Protein AF-A0A0K2TW95-F1 (afdb_monomer_lite)

Structure (mmCIF, N/CA/C/O backbone):
data_AF-A0A0K2TW95-F1
#
_entry.id   AF-A0A0K2TW95-F1
#
loop_
_atom_site.group_PDB
_atom_site.id
_atom_site.type_symbol
_atom_site.label_atom_id
_atom_site.label_alt_id
_atom_site.label_comp_id
_atom_site.label_asym_id
_atom_site.label_entity_id
_atom_site.label_seq_id
_atom_site.pdbx_PDB_ins_code
_atom_site.Cartn_x
_atom_site.Cartn_y
_atom_site.Cartn_z
_atom_site.occupancy
_atom_site.B_iso_or_equiv
_atom_site.auth_seq_id
_atom_site.auth_comp_id
_atom_site.auth_asym_id
_atom_site.auth_atom_id
_atom_site.pdbx_PDB_model_num
ATOM 1 N N . LYS A 1 1 ? 26.729 -11.679 -10.752 1.00 46.09 1 LYS A N 1
ATOM 2 C CA . LYS A 1 1 ? 26.236 -10.403 -11.345 1.00 46.09 1 LYS A CA 1
ATOM 3 C C . LYS A 1 1 ? 24.857 -10.138 -10.761 1.00 46.09 1 LYS A C 1
ATOM 5 O O . LYS A 1 1 ? 23.993 -10.982 -10.942 1.00 46.09 1 LYS A O 1
ATOM 10 N N . SER A 1 2 ? 24.672 -9.077 -9.972 1.00 49.25 2 SER A N 1
ATOM 11 C CA . SER A 1 2 ? 23.463 -8.966 -9.152 1.00 49.25 2 SER A CA 1
ATOM 12 C C . SER A 1 2 ? 22.225 -8.682 -10.017 1.00 49.25 2 SER A C 1
ATOM 14 O O . SER A 1 2 ? 22.132 -7.672 -10.712 1.00 49.25 2 SER A O 1
ATOM 16 N N . LEU A 1 3 ? 21.251 -9.588 -9.948 1.00 56.81 3 LEU A N 1
ATOM 17 C CA . LEU A 1 3 ? 19.883 -9.384 -10.436 1.00 56.81 3 LEU A CA 1
ATOM 18 C C . LEU A 1 3 ? 19.122 -8.343 -9.587 1.00 56.81 3 LEU A C 1
ATOM 20 O O . LEU A 1 3 ? 17.954 -8.064 -9.824 1.00 56.81 3 LEU A O 1
ATOM 24 N N . THR A 1 4 ? 19.788 -7.755 -8.587 1.00 54.09 4 THR A N 1
ATOM 25 C CA . THR A 1 4 ? 19.198 -6.909 -7.544 1.00 54.09 4 THR A CA 1
ATOM 26 C C . THR A 1 4 ? 19.153 -5.422 -7.897 1.00 54.09 4 THR A C 1
ATOM 28 O O . THR A 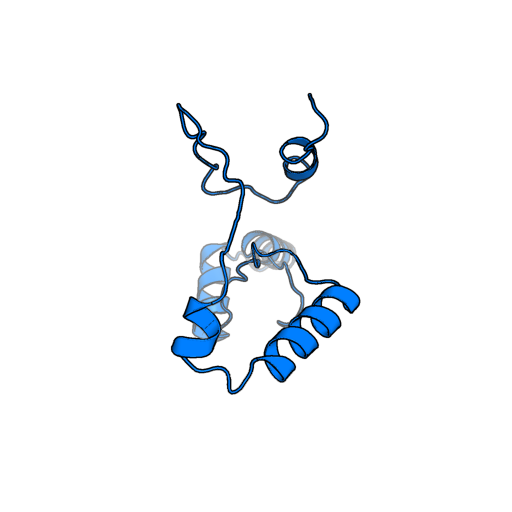1 4 ? 18.547 -4.637 -7.164 1.00 54.09 4 THR A O 1
ATOM 31 N N . LYS A 1 5 ? 19.752 -4.994 -9.020 1.00 65.38 5 LYS A N 1
ATOM 32 C CA . LYS A 1 5 ? 19.669 -3.590 -9.446 1.00 65.38 5 LYS A CA 1
ATOM 33 C C . LYS A 1 5 ? 18.252 -3.290 -9.944 1.00 65.38 5 LYS A C 1
ATOM 35 O O . LYS A 1 5 ? 17.844 -3.740 -11.011 1.00 65.38 5 LYS A O 1
ATOM 40 N N . LYS A 1 6 ? 17.498 -2.502 -9.174 1.00 63.78 6 LYS A N 1
ATOM 41 C CA . LYS A 1 6 ? 16.153 -2.036 -9.550 1.00 63.78 6 LYS A CA 1
ATOM 42 C C . LYS A 1 6 ? 16.201 -1.211 -10.849 1.00 63.78 6 LYS A C 1
ATOM 44 O O . LYS A 1 6 ? 17.211 -0.574 -11.152 1.00 63.78 6 LYS A O 1
ATOM 49 N N . ARG A 1 7 ? 15.082 -1.189 -11.589 1.00 67.12 7 ARG A N 1
ATOM 50 C CA . ARG A 1 7 ? 14.877 -0.400 -12.830 1.00 67.12 7 ARG A CA 1
ATOM 51 C C . ARG A 1 7 ? 15.766 -0.822 -14.015 1.00 67.12 7 ARG A C 1
ATOM 53 O O . ARG A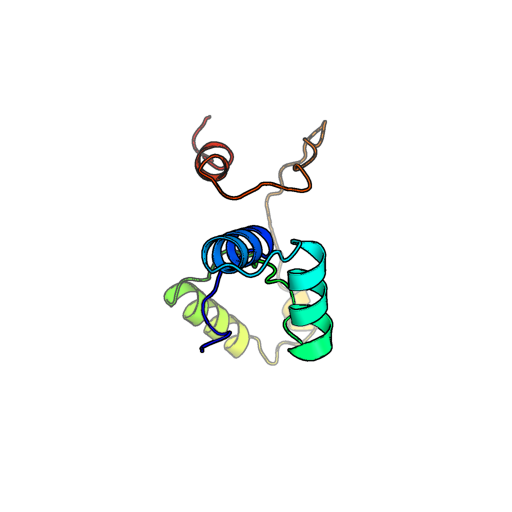 1 7 ? 16.133 0.006 -14.847 1.00 67.12 7 ARG A O 1
ATOM 60 N N . GLN A 1 8 ? 16.121 -2.105 -14.109 1.00 77.56 8 GLN A N 1
ATOM 61 C CA . GLN A 1 8 ? 16.728 -2.663 -15.322 1.00 77.56 8 GLN A CA 1
ATOM 62 C C . GLN A 1 8 ? 15.625 -3.054 -16.307 1.00 77.56 8 GLN A C 1
ATOM 64 O O . GLN A 1 8 ? 14.868 -3.990 -16.067 1.00 77.56 8 GLN A O 1
ATOM 69 N N . PHE A 1 9 ? 15.517 -2.313 -17.407 1.00 83.81 9 PHE A N 1
ATOM 70 C CA . PHE A 1 9 ? 14.544 -2.604 -18.454 1.00 83.81 9 PHE A CA 1
ATOM 71 C C . PHE A 1 9 ? 15.106 -3.620 -19.450 1.00 83.81 9 PHE A C 1
ATOM 73 O O . PHE A 1 9 ? 16.285 -3.563 -19.800 1.00 83.81 9 PHE A O 1
ATOM 80 N N . THR A 1 10 ? 14.246 -4.506 -19.955 1.00 88.88 10 THR A N 1
ATOM 81 C CA . THR A 1 10 ? 14.609 -5.556 -20.924 1.00 88.88 10 THR A CA 1
ATOM 82 C C . THR A 1 10 ? 15.282 -4.993 -22.173 1.00 88.88 10 THR A C 1
ATOM 84 O O . THR A 1 10 ? 16.248 -5.569 -22.658 1.00 88.88 10 THR A O 1
ATOM 87 N N . TRP A 1 11 ? 14.842 -3.824 -22.647 1.00 87.88 11 TRP A N 1
ATOM 88 C CA . TRP A 1 11 ? 15.445 -3.154 -23.800 1.00 87.88 11 TRP A CA 1
ATOM 89 C C . TRP A 1 11 ? 16.853 -2.610 -23.505 1.00 87.88 11 TRP A C 1
ATOM 91 O O . TRP A 1 11 ? 17.744 -2.764 -24.333 1.00 87.88 11 TRP A O 1
ATOM 101 N N . LYS A 1 12 ? 17.093 -2.050 -22.307 1.00 89.94 12 LYS A N 1
ATOM 102 C CA . LYS A 1 12 ? 18.433 -1.588 -21.892 1.00 89.94 12 LYS A CA 1
ATOM 103 C C . LYS A 1 12 ? 19.405 -2.757 -21.764 1.00 89.94 12 LYS A C 1
ATOM 105 O O . LYS A 1 12 ? 20.572 -2.640 -22.123 1.00 89.94 12 LYS A O 1
ATOM 110 N N . LEU A 1 13 ? 18.920 -3.882 -21.241 1.00 89.62 13 LEU A N 1
ATOM 111 C CA . LEU A 1 13 ? 19.703 -5.108 -21.128 1.00 89.62 13 LEU A CA 1
ATOM 112 C C . LEU A 1 13 ? 20.033 -5.692 -22.504 1.00 89.62 13 LEU A C 1
ATOM 114 O O . LEU A 1 13 ? 21.186 -6.045 -22.725 1.00 89.62 13 LEU A O 1
ATOM 118 N N . ALA A 1 14 ? 19.066 -5.726 -23.426 1.00 92.12 14 ALA A N 1
ATOM 119 C CA . ALA A 1 14 ? 19.299 -6.147 -24.805 1.00 92.12 14 ALA A CA 1
ATOM 120 C C . ALA A 1 14 ? 20.358 -5.266 -25.481 1.00 92.12 14 ALA A C 1
ATOM 122 O O . ALA A 1 14 ? 21.376 -5.786 -25.919 1.00 92.12 14 ALA A O 1
ATOM 123 N N . ALA A 1 15 ? 20.210 -3.936 -25.433 1.00 91.50 15 ALA A N 1
ATOM 124 C CA . ALA A 1 15 ? 21.187 -3.002 -26.000 1.00 91.50 15 ALA A CA 1
ATOM 125 C C . ALA A 1 15 ? 22.609 -3.214 -25.445 1.00 91.50 15 ALA A C 1
ATOM 127 O O . ALA A 1 15 ? 23.579 -3.214 -26.197 1.00 91.50 15 ALA A O 1
ATOM 128 N N . LYS A 1 16 ? 22.738 -3.460 -24.133 1.00 91.44 16 LYS A N 1
ATOM 129 C CA . LYS A 1 16 ? 24.027 -3.726 -23.474 1.00 91.44 16 LYS A CA 1
ATOM 130 C C . LYS A 1 16 ? 24.647 -5.076 -23.853 1.00 91.44 16 LYS A C 1
ATOM 132 O O . LYS A 1 16 ? 25.861 -5.238 -23.754 1.00 91.44 16 LYS A O 1
ATOM 137 N N . LEU A 1 17 ? 23.833 -6.073 -24.187 1.00 91.81 17 LEU A N 1
ATOM 138 C CA . LEU A 1 17 ? 24.315 -7.375 -24.650 1.00 91.81 17 LEU A CA 1
ATOM 139 C C . LEU A 1 17 ? 24.738 -7.289 -26.117 1.00 91.81 17 LEU A C 1
ATOM 141 O O . LEU A 1 17 ? 25.835 -7.734 -26.449 1.00 91.81 17 LEU A O 1
ATOM 145 N N . THR A 1 18 ? 23.950 -6.596 -26.940 1.00 94.06 18 THR A N 1
ATOM 146 C CA . THR A 1 18 ? 24.288 -6.298 -28.335 1.00 94.06 18 THR A CA 1
ATOM 147 C C . THR A 1 18 ? 25.588 -5.509 -28.440 1.00 94.06 18 THR A C 1
ATOM 149 O O . THR A 1 18 ? 26.468 -5.896 -29.200 1.00 94.06 18 THR A O 1
ATOM 152 N N . SER A 1 19 ? 25.791 -4.483 -27.604 1.00 92.06 19 SER A N 1
ATOM 153 C CA . SER A 1 19 ? 27.044 -3.709 -27.583 1.00 92.06 19 SER A CA 1
ATOM 154 C C . SER A 1 19 ? 28.273 -4.530 -27.171 1.00 92.06 19 SER A C 1
ATOM 156 O O . SER A 1 19 ? 29.399 -4.079 -27.338 1.00 92.06 19 SER A O 1
ATOM 158 N N . LYS A 1 20 ? 28.076 -5.711 -26.576 1.00 93.88 20 LYS A N 1
ATOM 159 C CA . LYS A 1 20 ? 29.140 -6.648 -26.192 1.00 93.88 20 LYS A CA 1
ATOM 160 C C . LYS A 1 20 ? 29.356 -7.760 -27.221 1.00 93.88 20 LYS A C 1
ATOM 162 O O . LYS A 1 20 ? 30.096 -8.692 -26.927 1.00 93.88 20 LYS A O 1
ATOM 167 N N . GLY A 1 21 ? 28.697 -7.680 -28.377 1.00 93.62 21 GLY A N 1
ATOM 168 C CA . GLY A 1 21 ? 28.804 -8.664 -29.454 1.00 93.62 21 GLY A CA 1
ATOM 169 C C . GLY A 1 21 ? 27.797 -9.813 -29.378 1.00 93.62 21 GLY A C 1
ATOM 170 O O . GLY A 1 21 ? 27.908 -10.749 -30.159 1.00 93.62 21 GLY A O 1
ATOM 171 N N . TYR A 1 22 ? 26.808 -9.763 -28.477 1.00 92.56 22 TYR A N 1
ATOM 172 C CA . TYR A 1 22 ? 25.742 -10.769 -28.410 1.00 92.56 22 TYR A CA 1
ATOM 173 C C . TYR A 1 22 ? 24.468 -10.225 -29.069 1.00 92.56 22 TYR A C 1
ATOM 175 O O . TYR A 1 22 ? 23.754 -9.451 -28.424 1.00 92.56 22 TYR A O 1
ATOM 183 N N . PRO A 1 23 ? 24.139 -10.607 -30.318 1.00 89.81 23 PRO A N 1
ATOM 184 C CA . PRO A 1 23 ? 22.938 -10.127 -30.998 1.00 89.81 23 PRO A CA 1
ATOM 185 C C . PRO A 1 23 ? 21.685 -10.758 -30.369 1.00 89.81 23 PRO A C 1
ATOM 187 O O . PRO A 1 23 ? 21.217 -11.813 -30.786 1.00 89.81 23 PRO A O 1
ATOM 190 N N . ILE A 1 24 ? 21.153 -10.129 -29.319 1.00 92.75 24 ILE A N 1
ATOM 191 C CA . ILE A 1 24 ? 20.029 -10.656 -28.536 1.00 92.75 24 ILE A CA 1
ATOM 192 C C . ILE A 1 24 ? 18.850 -9.686 -28.604 1.00 92.75 24 ILE A C 1
ATOM 194 O O . ILE A 1 24 ? 18.971 -8.493 -28.321 1.00 92.75 24 ILE A O 1
ATOM 198 N N . SER A 1 25 ? 17.672 -10.219 -28.929 1.00 92.62 25 SER A N 1
ATOM 199 C CA . SER A 1 25 ? 16.431 -9.445 -28.946 1.00 92.62 25 SER A CA 1
ATOM 200 C C . SER A 1 25 ? 15.935 -9.114 -27.530 1.00 92.62 25 SER A C 1
ATOM 202 O O . SER A 1 25 ? 16.166 -9.849 -26.565 1.00 92.62 25 SER A O 1
ATOM 204 N N . LYS A 1 26 ? 15.153 -8.035 -27.398 1.00 92.50 26 LYS A N 1
ATOM 205 C CA . LYS A 1 26 ? 14.439 -7.698 -26.151 1.00 92.50 26 LYS A CA 1
ATOM 206 C C . LYS A 1 26 ? 13.581 -8.867 -25.645 1.00 92.50 26 LYS A C 1
ATOM 208 O O . LYS A 1 26 ? 13.523 -9.092 -24.436 1.00 92.50 26 LYS A O 1
ATOM 213 N N . SER A 1 27 ? 12.934 -9.600 -26.553 1.00 93.69 27 SER A N 1
ATOM 214 C CA . SER A 1 27 ? 12.085 -10.754 -26.234 1.00 93.69 27 SER A CA 1
ATOM 215 C C . SER A 1 27 ? 12.900 -11.917 -25.676 1.00 93.69 27 SER A C 1
ATOM 217 O O . SER A 1 27 ? 12.516 -12.487 -24.660 1.00 93.69 27 SER A O 1
ATOM 219 N N . SER A 1 28 ? 14.070 -12.207 -26.253 1.00 94.00 28 SER A N 1
ATOM 220 C CA . SER A 1 28 ? 14.988 -13.223 -25.722 1.00 94.00 28 SER A CA 1
ATOM 221 C C . SER A 1 28 ? 15.473 -12.863 -24.319 1.00 94.00 28 SER A C 1
ATOM 223 O O . SER A 1 28 ? 15.464 -13.714 -23.433 1.00 94.00 28 SER A O 1
ATOM 225 N N . VAL A 1 29 ? 15.813 -11.590 -24.073 1.00 92.44 29 VAL A N 1
ATOM 226 C CA . VAL A 1 29 ? 16.160 -11.120 -22.721 1.00 92.44 29 VAL A CA 1
ATOM 227 C C . VAL A 1 29 ? 14.986 -11.285 -21.755 1.00 92.44 29 VAL A C 1
ATOM 229 O O . VAL A 1 29 ? 15.178 -11.768 -20.643 1.00 92.44 29 VAL A O 1
ATOM 232 N N . HIS A 1 30 ? 13.771 -10.906 -22.157 1.00 91.38 30 HIS A N 1
ATOM 233 C CA . HIS A 1 30 ? 12.573 -11.074 -21.331 1.00 91.38 30 HIS A CA 1
ATOM 234 C C . HIS A 1 30 ? 12.313 -12.546 -20.986 1.00 91.38 30 HIS A C 1
ATOM 236 O O . HIS A 1 30 ? 12.102 -12.867 -19.819 1.00 91.38 30 HIS A O 1
ATOM 242 N N . ASN A 1 31 ? 12.363 -13.433 -21.979 1.00 93.31 31 ASN A N 1
ATOM 243 C CA . ASN A 1 31 ? 12.087 -14.854 -21.797 1.00 93.31 31 ASN A CA 1
ATOM 244 C C . ASN A 1 31 ? 13.137 -15.505 -20.898 1.00 93.31 31 ASN A C 1
ATOM 246 O O . ASN A 1 31 ? 12.780 -16.230 -19.976 1.00 93.31 31 ASN A O 1
ATOM 250 N N . TYR A 1 32 ? 14.415 -15.175 -21.090 1.00 92.38 32 TYR A N 1
ATOM 251 C CA . TYR A 1 32 ? 15.485 -15.645 -20.215 1.00 92.38 32 TYR A CA 1
ATOM 252 C C . TYR A 1 32 ? 15.305 -15.154 -18.771 1.00 92.38 32 TYR A C 1
ATOM 254 O O . TYR A 1 32 ? 15.395 -15.937 -17.826 1.00 92.38 32 TYR A O 1
ATOM 262 N N . LEU A 1 33 ? 14.981 -13.869 -18.579 1.00 90.12 33 LEU A N 1
ATOM 263 C CA . LEU A 1 33 ? 14.702 -13.322 -17.249 1.00 90.12 33 LEU A CA 1
ATOM 264 C C . LEU A 1 33 ? 13.510 -14.020 -16.587 1.00 90.12 33 LEU A C 1
ATOM 266 O O . LEU A 1 33 ? 13.598 -14.376 -15.417 1.00 90.12 33 LEU A O 1
ATOM 270 N N . ARG A 1 34 ? 12.419 -14.240 -17.326 1.00 90.56 34 ARG A N 1
ATOM 271 C CA . ARG A 1 34 ? 11.186 -14.829 -16.797 1.00 90.56 34 ARG A CA 1
ATOM 272 C C . ARG A 1 34 ? 11.316 -16.323 -16.513 1.00 90.56 34 ARG A C 1
ATOM 274 O O . ARG A 1 34 ? 10.846 -16.764 -15.475 1.00 90.56 34 ARG A O 1
ATOM 281 N N . HIS A 1 35 ? 11.917 -17.085 -17.423 1.00 92.94 35 HIS A N 1
ATOM 282 C CA . HIS A 1 35 ? 11.892 -18.549 -17.383 1.00 92.94 35 HIS A CA 1
ATOM 283 C C . HIS A 1 35 ? 13.169 -19.159 -16.807 1.00 92.94 35 HIS A C 1
ATOM 285 O O . HIS A 1 35 ? 13.087 -20.127 -16.063 1.00 92.94 35 HIS A O 1
ATOM 291 N N . SER A 1 36 ? 14.343 -18.599 -17.108 1.00 92.25 36 SER A N 1
ATOM 292 C CA . SER A 1 36 ? 15.621 -19.149 -16.630 1.00 92.25 36 SER A CA 1
ATOM 293 C C . SER A 1 36 ? 16.037 -18.564 -15.282 1.00 92.25 36 SER A C 1
ATOM 295 O O . SER A 1 36 ? 16.655 -19.249 -14.476 1.00 92.25 36 SER A O 1
ATOM 297 N N . LEU A 1 37 ? 15.709 -17.292 -15.032 1.00 89.06 37 LEU A N 1
ATOM 298 C CA . LEU A 1 37 ? 16.091 -16.577 -13.807 1.00 89.06 37 LEU A CA 1
ATOM 299 C C . LEU A 1 37 ? 14.919 -16.290 -12.860 1.00 89.06 37 LEU A C 1
ATOM 301 O O . LEU A 1 37 ? 15.133 -15.703 -11.800 1.00 89.06 37 LEU A O 1
ATOM 305 N N . ASN A 1 38 ? 13.695 -16.665 -13.246 1.00 88.56 38 ASN A N 1
ATOM 306 C CA . ASN A 1 38 ? 12.457 -16.444 -12.494 1.00 88.56 38 ASN A CA 1
ATOM 307 C C . ASN A 1 38 ? 12.272 -14.992 -11.990 1.00 88.56 38 ASN A C 1
ATOM 309 O O . ASN A 1 38 ? 11.705 -14.737 -10.927 1.00 88.56 38 ASN A O 1
ATOM 313 N N . ALA A 1 39 ? 12.776 -14.018 -12.752 1.00 87.12 39 ALA A N 1
ATOM 314 C CA . ALA A 1 39 ? 12.727 -12.601 -12.429 1.00 87.12 39 ALA A CA 1
ATOM 315 C C . ALA A 1 39 ? 11.448 -11.968 -12.993 1.00 87.12 39 ALA A C 1
ATOM 317 O O . ALA A 1 39 ? 11.245 -11.889 -14.207 1.00 87.12 39 ALA A O 1
ATOM 318 N N . LEU A 1 40 ? 10.591 -11.477 -12.098 1.00 84.31 40 LEU A N 1
ATOM 319 C CA . LEU A 1 40 ? 9.329 -10.833 -12.456 1.00 84.31 40 LEU A CA 1
ATOM 320 C C . LEU A 1 40 ? 9.494 -9.317 -12.663 1.00 84.31 40 LEU A C 1
ATOM 322 O O . LEU A 1 40 ? 10.339 -8.683 -12.021 1.00 84.31 40 LEU A O 1
ATOM 326 N N . PRO A 1 41 ? 8.678 -8.701 -13.539 1.00 82.12 41 PRO A N 1
ATOM 327 C CA . PRO A 1 41 ? 8.695 -7.257 -13.729 1.00 82.12 41 PRO A CA 1
ATOM 328 C C . PRO A 1 41 ? 8.289 -6.524 -12.443 1.00 82.12 41 PRO A C 1
ATOM 330 O O . PRO A 1 41 ? 7.323 -6.889 -11.773 1.00 82.12 41 PRO A O 1
ATOM 333 N N . TYR A 1 42 ? 9.009 -5.448 -12.122 1.00 82.00 42 TYR A N 1
ATOM 334 C CA . TYR A 1 42 ? 8.695 -4.600 -10.973 1.00 82.00 42 TYR A CA 1
ATOM 335 C C . TYR A 1 42 ? 7.427 -3.777 -11.227 1.00 82.00 42 TYR A C 1
ATOM 337 O O . TYR A 1 42 ? 7.374 -3.007 -12.187 1.00 82.00 42 TYR A O 1
ATOM 345 N N . ARG A 1 43 ? 6.439 -3.886 -10.331 1.00 81.00 43 ARG A N 1
ATOM 346 C CA . ARG A 1 43 ? 5.261 -3.010 -10.295 1.00 81.00 43 ARG A CA 1
ATOM 347 C C . ARG A 1 43 ? 5.453 -1.953 -9.200 1.00 81.00 43 ARG A C 1
ATOM 349 O O . ARG A 1 43 ? 5.639 -2.334 -8.041 1.00 81.00 43 ARG A O 1
ATOM 356 N N . PRO A 1 44 ? 5.469 -0.648 -9.527 1.00 74.44 44 PRO A N 1
ATOM 357 C CA . PRO A 1 44 ? 5.557 0.386 -8.506 1.00 74.44 44 PRO A CA 1
ATOM 358 C C . PRO A 1 44 ? 4.309 0.356 -7.620 1.00 74.44 44 PRO A C 1
ATOM 360 O O . PRO A 1 44 ? 3.206 0.088 -8.088 1.00 74.44 44 PRO A O 1
ATOM 363 N N . ARG A 1 45 ? 4.487 0.645 -6.329 1.00 78.12 45 ARG A N 1
ATOM 364 C CA . ARG A 1 45 ? 3.356 0.906 -5.436 1.00 78.12 45 ARG A CA 1
ATOM 365 C C . ARG A 1 45 ? 2.810 2.296 -5.747 1.00 78.12 45 ARG A C 1
ATOM 367 O O . ARG A 1 45 ? 3.590 3.244 -5.748 1.00 78.12 45 ARG A O 1
ATOM 374 N N . LEU A 1 46 ? 1.504 2.384 -5.986 1.00 80.25 46 LEU A N 1
ATOM 375 C CA . LEU A 1 46 ? 0.798 3.651 -6.208 1.00 80.25 46 LEU A CA 1
ATOM 376 C C . LEU A 1 46 ? 0.451 4.368 -4.898 1.00 80.25 46 LEU A C 1
ATOM 378 O O . LEU A 1 46 ? 0.139 5.550 -4.908 1.00 80.25 46 LEU A O 1
ATOM 382 N N . HIS A 1 47 ? 0.535 3.671 -3.765 1.00 78.12 47 HIS A N 1
ATOM 383 C CA . HIS A 1 47 ? 0.218 4.265 -2.474 1.00 78.12 47 HIS A CA 1
ATOM 384 C C . HIS A 1 47 ? 1.316 5.230 -2.010 1.00 78.12 47 HIS A C 1
ATOM 386 O O . HIS A 1 47 ? 2.508 4.903 -2.137 1.00 78.12 47 HIS A O 1
ATOM 392 N N . PRO A 1 48 ? 0.935 6.376 -1.415 1.00 81.06 48 PRO A N 1
ATOM 393 C CA . PRO A 1 48 ? 1.890 7.281 -0.801 1.00 81.06 48 PRO A CA 1
ATOM 394 C C . PRO A 1 48 ? 2.680 6.546 0.284 1.00 81.06 48 PRO A C 1
ATOM 396 O O . PRO A 1 48 ? 2.172 5.680 1.003 1.00 81.06 48 PRO A O 1
ATOM 399 N N . LYS A 1 49 ? 3.970 6.868 0.392 1.00 84.00 49 LYS A N 1
ATOM 400 C CA . LYS A 1 49 ? 4.794 6.331 1.474 1.00 84.00 49 LYS A CA 1
ATOM 401 C C . LYS A 1 49 ? 4.412 7.058 2.757 1.00 84.00 49 LYS A C 1
ATOM 403 O O . LYS A 1 49 ? 4.612 8.263 2.846 1.00 84.00 49 LYS A O 1
ATOM 408 N N . LEU A 1 50 ? 3.920 6.313 3.741 1.00 87.81 50 LEU A N 1
ATOM 409 C CA . LEU A 1 50 ? 3.676 6.855 5.074 1.00 87.81 50 LEU A CA 1
ATOM 410 C C . LEU A 1 50 ? 4.984 7.362 5.686 1.00 87.81 50 LEU A C 1
ATOM 412 O O . LEU A 1 50 ? 5.990 6.641 5.681 1.00 87.81 50 LEU A O 1
ATOM 416 N N . LEU A 1 51 ? 4.947 8.576 6.232 1.00 90.31 51 LEU A N 1
ATOM 417 C CA . LEU A 1 51 ? 6.029 9.103 7.054 1.00 90.31 51 LEU A CA 1
ATOM 418 C C . LEU A 1 51 ? 6.105 8.326 8.374 1.00 90.31 51 LEU A C 1
ATOM 420 O O . LEU A 1 51 ? 5.127 7.731 8.826 1.00 90.31 51 LEU A O 1
ATOM 424 N N . GLU A 1 52 ? 7.266 8.358 9.023 1.00 93.19 52 GLU A N 1
ATOM 425 C CA . GLU A 1 52 ? 7.476 7.628 10.278 1.00 93.19 52 GLU A CA 1
ATOM 426 C C . GLU A 1 52 ? 6.507 8.082 11.382 1.00 93.19 52 GLU A C 1
ATOM 428 O O . GLU A 1 52 ? 5.934 7.256 12.088 1.00 93.19 52 GLU A O 1
ATOM 433 N N . ASN A 1 53 ? 6.229 9.385 11.463 1.00 93.50 53 ASN A N 1
ATOM 434 C CA . ASN A 1 53 ? 5.257 9.924 12.415 1.00 93.50 53 ASN A CA 1
ATOM 435 C C . ASN A 1 53 ? 3.840 9.411 12.129 1.00 93.50 53 ASN A C 1
ATOM 437 O O . ASN A 1 53 ? 3.166 8.945 13.041 1.00 93.50 53 ASN A O 1
ATOM 441 N N . GLN A 1 54 ? 3.419 9.402 10.858 1.00 93.75 54 GLN A N 1
ATOM 442 C CA . GLN A 1 54 ? 2.110 8.871 10.460 1.00 93.75 54 GLN A CA 1
ATOM 443 C C . GLN A 1 54 ? 1.977 7.391 10.825 1.00 93.75 54 GLN A C 1
ATOM 445 O O . GLN A 1 54 ? 0.942 6.970 11.329 1.00 93.75 54 GLN A O 1
ATOM 450 N N . ARG A 1 55 ? 3.038 6.599 10.627 1.00 94.56 55 ARG A N 1
ATOM 451 C CA . ARG A 1 55 ? 3.050 5.183 11.017 1.00 94.56 55 ARG A CA 1
ATOM 452 C C . ARG A 1 55 ? 2.855 5.001 12.514 1.00 94.56 55 ARG A C 1
ATOM 454 O O . ARG A 1 55 ? 2.071 4.144 12.903 1.00 94.56 55 ARG A O 1
ATOM 461 N N . LYS A 1 56 ? 3.547 5.791 13.338 1.00 96.38 56 LYS A N 1
ATOM 462 C CA . LYS A 1 56 ? 3.417 5.736 14.799 1.00 96.38 56 LYS A CA 1
ATOM 463 C C . LYS A 1 56 ? 2.005 6.099 15.246 1.00 96.38 56 LYS A C 1
ATOM 465 O O . LYS A 1 56 ? 1.416 5.338 16.007 1.00 96.38 56 LYS A O 1
ATOM 470 N N . THR A 1 57 ? 1.446 7.193 14.728 1.00 96.88 57 THR A N 1
ATOM 471 C CA . THR A 1 57 ? 0.079 7.627 15.049 1.00 96.88 57 THR A CA 1
ATOM 472 C C . THR A 1 57 ? -0.954 6.578 14.643 1.00 96.88 57 THR A C 1
ATOM 474 O O . THR A 1 57 ? -1.782 6.191 15.462 1.00 96.88 57 THR A O 1
ATOM 477 N N . LEU A 1 58 ? -0.872 6.054 13.415 1.00 95.56 58 LEU A N 1
ATOM 478 C CA . LEU A 1 58 ? -1.783 5.009 12.939 1.00 95.56 58 LEU A CA 1
ATOM 479 C C . LEU A 1 58 ? -1.637 3.714 13.748 1.00 95.56 58 LEU A C 1
ATOM 481 O O . LEU A 1 58 ? -2.632 3.094 14.108 1.00 95.56 58 LEU A O 1
ATOM 485 N N . LEU A 1 59 ? -0.407 3.310 14.079 1.00 97.00 59 LEU A N 1
ATOM 486 C CA . LEU A 1 59 ? -0.164 2.121 14.893 1.00 97.00 59 LEU A CA 1
ATOM 487 C C . LEU A 1 59 ? -0.740 2.274 16.303 1.00 97.00 59 LEU A C 1
ATOM 489 O O . LEU A 1 59 ? -1.328 1.328 16.824 1.00 97.00 59 LEU A O 1
ATOM 493 N N . GLN A 1 60 ? -0.574 3.448 16.910 1.00 97.88 60 GLN A N 1
ATOM 494 C CA . GLN A 1 60 ? -1.134 3.757 18.218 1.00 97.88 60 GLN A CA 1
ATOM 495 C C . GLN A 1 60 ? -2.667 3.724 18.178 1.00 97.88 60 GLN A C 1
ATOM 497 O O . GLN A 1 60 ? -3.275 3.006 18.969 1.00 97.88 60 GLN A O 1
ATOM 502 N N . PHE A 1 61 ? -3.277 4.381 17.187 1.00 96.62 61 PHE A N 1
ATOM 503 C CA . PHE A 1 61 ? -4.724 4.365 16.968 1.00 96.62 61 PHE A CA 1
ATOM 504 C C . PHE A 1 61 ? -5.279 2.935 16.854 1.00 96.62 61 PHE A C 1
ATOM 506 O O . PHE A 1 61 ? -6.258 2.593 17.521 1.00 96.62 61 PHE A O 1
ATOM 513 N N . CYS A 1 62 ? -4.621 2.078 16.063 1.00 97.44 62 CYS A N 1
ATOM 514 C CA . CYS A 1 62 ? -5.006 0.674 15.904 1.00 97.44 62 CYS A CA 1
ATOM 515 C C . CYS A 1 62 ? -4.836 -0.139 17.192 1.00 97.44 62 CYS A C 1
ATOM 517 O O . CYS A 1 62 ? -5.627 -1.039 17.454 1.00 97.44 62 CYS A O 1
ATOM 519 N N . ARG A 1 63 ? -3.803 0.140 17.997 1.00 97.94 63 ARG A N 1
ATOM 520 C CA . ARG A 1 63 ? -3.576 -0.557 19.273 1.00 97.94 63 ARG A CA 1
ATOM 521 C C . ARG A 1 63 ? -4.638 -0.210 20.306 1.00 97.94 63 ARG A C 1
ATOM 523 O O . ARG A 1 63 ? -5.159 -1.120 20.941 1.00 97.94 63 ARG A O 1
ATOM 530 N N . GLU A 1 64 ? -4.981 1.069 20.431 1.00 97.56 64 GLU A N 1
ATOM 531 C CA . GLU A 1 64 ? -6.037 1.553 21.332 1.00 97.56 64 GLU A CA 1
ATOM 532 C C . GLU A 1 64 ? -7.395 0.923 21.020 1.00 97.56 64 GLU A C 1
ATOM 534 O O . GLU A 1 64 ? -8.174 0.636 21.924 1.00 97.56 64 GLU A O 1
ATOM 539 N N . ARG A 1 65 ? -7.662 0.674 19.734 1.00 96.81 65 ARG A N 1
ATOM 54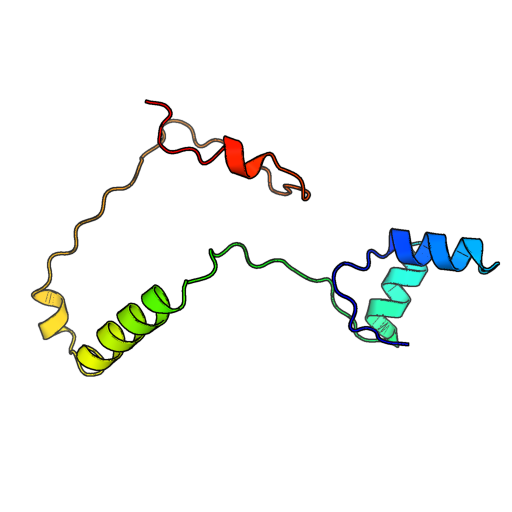0 C CA . ARG A 1 65 ? -8.960 0.194 19.239 1.00 96.81 65 ARG A CA 1
ATOM 541 C C . ARG A 1 65 ? -8.945 -1.277 18.834 1.00 96.81 65 ARG A C 1
ATOM 543 O O . ARG A 1 65 ? -9.881 -1.762 18.209 1.00 96.81 65 ARG A O 1
ATOM 550 N N . LY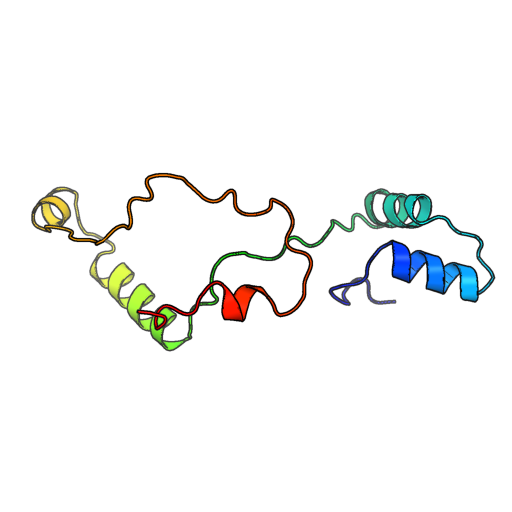S A 1 66 ? -7.891 -2.013 19.205 1.00 97.19 66 LYS A N 1
ATOM 551 C CA . LYS A 1 66 ? -7.680 -3.414 18.804 1.00 97.19 66 LYS A CA 1
ATOM 552 C C . LYS A 1 66 ? -8.819 -4.340 19.242 1.00 97.19 66 LYS A C 1
ATOM 554 O O . LYS A 1 66 ? -9.114 -5.303 18.543 1.00 97.19 66 LYS A O 1
ATOM 559 N N . TYR A 1 67 ? -9.408 -4.068 20.404 1.00 97.69 67 TYR A N 1
ATOM 560 C CA . TYR A 1 67 ? -10.462 -4.889 21.009 1.00 97.69 67 TYR A CA 1
ATOM 561 C C . TYR A 1 67 ? -11.838 -4.225 20.962 1.00 97.69 67 TYR A C 1
ATOM 563 O O . TYR A 1 67 ? -12.746 -4.672 21.653 1.00 97.69 67 TYR A O 1
ATOM 571 N N . TRP A 1 68 ? -11.987 -3.156 20.179 1.00 97.56 68 TRP A N 1
ATOM 572 C CA . TRP A 1 68 ? -13.285 -2.524 20.000 1.00 97.56 68 TRP A CA 1
ATOM 573 C C . TRP A 1 68 ? -14.260 -3.483 19.327 1.00 97.56 68 TRP A C 1
ATOM 575 O O . TRP A 1 68 ? -13.931 -4.156 18.346 1.00 97.56 68 TRP A O 1
ATOM 585 N N . THR A 1 69 ? -15.466 -3.521 19.869 1.00 97.00 69 THR A N 1
ATOM 586 C CA . THR A 1 69 ? -16.586 -4.315 19.381 1.00 97.00 69 THR A CA 1
ATOM 587 C C . THR A 1 69 ? -17.417 -3.517 18.381 1.00 97.00 69 THR A C 1
ATOM 589 O O . THR A 1 69 ? -17.234 -2.312 18.202 1.00 97.00 69 THR A O 1
ATOM 592 N N . ALA A 1 70 ? -18.359 -4.183 17.709 1.00 95.94 70 ALA A N 1
ATOM 593 C CA . ALA A 1 70 ? -19.275 -3.504 16.797 1.00 95.94 70 ALA A CA 1
ATOM 594 C C . ALA A 1 70 ? -20.079 -2.395 17.499 1.00 95.94 70 ALA A C 1
ATOM 596 O O . ALA A 1 70 ? -20.362 -1.378 16.874 1.00 95.94 70 ALA A O 1
ATOM 597 N N . ASP A 1 71 ? -20.420 -2.565 18.779 1.00 96.81 71 ASP A N 1
ATOM 598 C CA . ASP A 1 71 ? -21.174 -1.565 19.540 1.00 96.81 71 ASP A CA 1
ATOM 599 C C . ASP A 1 71 ? -20.341 -0.314 19.843 1.00 96.81 71 ASP A C 1
ATOM 601 O O . ASP A 1 71 ? -20.858 0.795 19.732 1.00 96.81 71 ASP A O 1
ATOM 605 N N . ASP A 1 72 ? -19.036 -0.465 20.084 1.00 96.44 72 ASP A N 1
ATOM 606 C CA . ASP A 1 72 ? -18.119 0.672 20.248 1.00 96.44 72 ASP A CA 1
ATOM 607 C C . ASP A 1 72 ? -18.003 1.496 18.953 1.00 96.44 72 ASP A C 1
ATOM 609 O O . ASP A 1 72 ? -18.000 2.729 18.979 1.00 96.44 72 ASP A O 1
ATOM 613 N N . TRP A 1 73 ? -17.961 0.825 17.795 1.00 96.56 73 TRP A N 1
ATOM 614 C CA . TRP A 1 73 ? -17.903 1.493 16.490 1.00 96.56 73 TRP A CA 1
ATOM 615 C C . TRP A 1 73 ? -19.212 2.188 16.101 1.00 96.56 73 TRP A C 1
ATOM 617 O O . TRP A 1 73 ? -19.160 3.223 15.442 1.00 96.56 73 TRP A O 1
ATOM 627 N N . LYS A 1 74 ? -20.377 1.668 16.518 1.00 96.06 74 LYS A N 1
ATOM 628 C CA . LYS A 1 74 ? -21.693 2.283 16.234 1.00 96.06 74 LYS A CA 1
ATOM 629 C C . LYS A 1 74 ? -21.847 3.671 16.848 1.00 96.06 74 LYS A C 1
ATOM 631 O O . LYS A 1 74 ? -22.613 4.481 16.335 1.00 96.06 74 LYS A O 1
ATOM 636 N N . CYS A 1 75 ? -21.132 3.942 17.934 1.00 95.12 75 CYS A N 1
ATOM 637 C CA . CYS A 1 75 ? -21.158 5.234 18.609 1.00 95.12 75 CYS A CA 1
ATOM 638 C C . CYS A 1 75 ? -20.310 6.302 17.897 1.00 95.12 75 CYS A C 1
ATOM 640 O O . CYS A 1 75 ? -20.344 7.464 18.301 1.00 95.12 75 CYS A O 1
ATOM 642 N N . ILE A 1 76 ? -19.545 5.939 16.858 1.00 95.38 76 ILE A N 1
ATOM 643 C CA . ILE A 1 76 ? -18.752 6.889 16.076 1.00 95.38 76 ILE A CA 1
ATOM 644 C C . ILE A 1 76 ? -19.523 7.319 14.831 1.00 95.38 76 ILE A C 1
ATOM 646 O O . ILE A 1 76 ? -19.879 6.502 13.983 1.00 95.38 76 ILE A O 1
ATOM 650 N N . LEU A 1 77 ? -19.675 8.633 14.671 1.00 96.31 77 LEU A N 1
ATOM 651 C CA . LEU A 1 77 ? -20.066 9.238 13.406 1.00 96.31 77 LEU A CA 1
ATOM 652 C C . LEU A 1 77 ? -18.811 9.577 12.594 1.00 96.31 77 LEU A C 1
ATOM 654 O O . LEU A 1 77 ? -18.021 10.433 12.990 1.00 96.31 77 LEU A O 1
ATOM 658 N N . PHE A 1 78 ? -18.633 8.907 11.459 1.00 95.00 78 PHE A N 1
ATOM 659 C CA . PHE A 1 78 ? -17.579 9.238 10.505 1.00 95.00 78 PHE A CA 1
ATOM 660 C C . PHE A 1 78 ? -18.075 10.303 9.529 1.00 95.00 78 PHE A C 1
ATOM 662 O O . PHE A 1 78 ? -19.165 10.182 8.972 1.00 95.00 78 PHE A O 1
ATOM 669 N N . SER A 1 79 ? -17.251 11.318 9.298 1.00 96.62 79 SER A N 1
ATOM 670 C CA . SER A 1 79 ? -17.462 12.338 8.274 1.00 96.62 79 SER A CA 1
ATOM 671 C C . SER A 1 79 ? -16.242 12.395 7.368 1.00 96.62 79 SER A C 1
ATOM 673 O O . SER A 1 79 ? -15.115 12.396 7.867 1.00 96.62 79 SER A O 1
ATOM 675 N N . ASP A 1 80 ? -16.464 12.475 6.065 1.00 95.38 80 ASP A N 1
ATOM 676 C CA . ASP A 1 80 ? -15.418 12.709 5.077 1.00 95.38 80 ASP A CA 1
ATOM 677 C C . ASP A 1 80 ? -15.991 13.538 3.928 1.00 95.38 80 ASP A C 1
ATOM 679 O O . ASP A 1 80 ? -17.195 13.495 3.659 1.00 95.38 80 ASP A O 1
ATOM 683 N N . GLU A 1 81 ? -15.128 14.290 3.259 1.00 93.88 81 GLU A N 1
ATOM 684 C CA . GLU A 1 81 ? -15.481 15.038 2.060 1.00 93.88 81 GLU A CA 1
ATOM 685 C C . GLU A 1 81 ? -14.957 14.278 0.847 1.00 93.88 81 GLU A C 1
ATOM 687 O O . GLU A 1 81 ? -13.795 13.883 0.783 1.00 93.88 81 GLU A O 1
ATOM 692 N N . SER A 1 82 ? -15.817 14.060 -0.143 1.00 87.25 82 SER A N 1
ATOM 693 C CA . SER A 1 82 ? -15.421 13.432 -1.399 1.00 87.25 82 SER A CA 1
ATOM 694 C C . SER A 1 82 ? -15.823 14.323 -2.568 1.00 87.25 82 SER A C 1
ATOM 696 O O . SER A 1 82 ? -16.980 14.746 -2.636 1.00 87.25 82 SER A O 1
ATOM 698 N N . PRO A 1 83 ? -14.902 14.614 -3.503 1.00 85.94 83 PRO A N 1
ATOM 699 C CA . PRO A 1 83 ? -15.254 15.332 -4.714 1.00 85.94 83 PRO A CA 1
ATOM 700 C C . PRO A 1 83 ? -16.103 14.432 -5.621 1.00 85.94 83 PRO A C 1
ATOM 702 O O . PRO A 1 83 ? -15.746 13.282 -5.883 1.00 85.94 83 PRO A O 1
ATOM 705 N N . PHE A 1 84 ? -17.215 14.964 -6.128 1.00 84.06 84 PHE A N 1
ATOM 706 C CA . PHE A 1 84 ? -18.029 14.312 -7.153 1.00 84.06 84 PHE A CA 1
ATOM 707 C C . PHE A 1 84 ? -17.835 15.040 -8.479 1.00 84.06 84 PHE A C 1
ATOM 709 O O . PHE A 1 84 ? -18.245 16.188 -8.643 1.00 84.06 84 PHE A O 1
ATOM 716 N N . GLU A 1 85 ? -17.188 14.370 -9.426 1.00 85.56 85 GLU A N 1
ATOM 717 C CA . GLU A 1 85 ? -16.952 14.913 -10.760 1.00 85.56 85 GLU A CA 1
ATOM 718 C C . GLU A 1 85 ? -18.123 14.563 -11.688 1.00 85.56 85 GLU A C 1
ATOM 720 O O . GLU A 1 85 ? -18.528 13.404 -11.777 1.00 85.56 85 GLU A O 1
ATOM 725 N N . LEU A 1 86 ? -18.645 15.554 -12.421 1.00 84.00 86 LEU A N 1
ATOM 726 C CA . LEU A 1 86 ? -19.698 15.341 -13.426 1.00 84.00 86 LEU A CA 1
ATOM 727 C C . LEU A 1 86 ? -19.188 14.523 -14.627 1.00 84.00 86 LEU A C 1
ATOM 729 O O . LEU A 1 86 ? -19.929 13.743 -15.222 1.00 84.00 86 LEU A O 1
ATOM 733 N N . PHE A 1 87 ? -17.904 14.676 -14.953 1.00 84.44 87 PHE A N 1
ATOM 734 C CA . PHE A 1 87 ? -17.205 13.894 -15.964 1.00 84.44 87 PHE A CA 1
ATOM 735 C C . PHE A 1 87 ? -15.873 13.435 -15.383 1.00 84.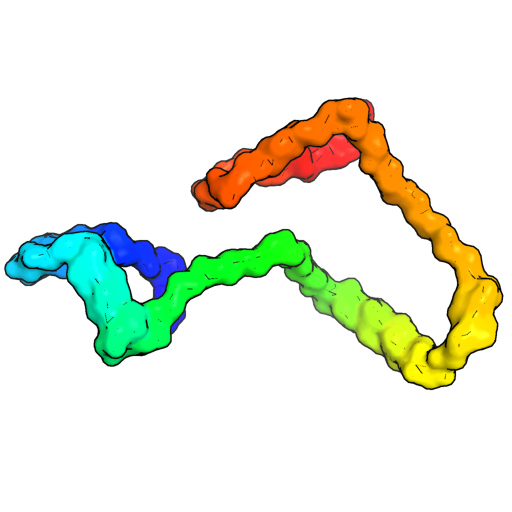44 87 PHE A C 1
ATOM 737 O O . PHE A 1 87 ? -15.004 14.257 -15.104 1.00 84.44 87 PHE A O 1
ATOM 744 N N . HIS A 1 88 ? -15.707 12.125 -15.211 1.00 77.19 88 HIS A N 1
ATOM 745 C CA . HIS A 1 88 ? -14.449 11.581 -14.720 1.00 77.19 88 HIS A CA 1
ATOM 746 C C . HIS A 1 88 ? -13.388 11.652 -15.822 1.00 77.19 88 HIS A C 1
ATOM 748 O O . HIS A 1 88 ? -13.511 10.986 -16.858 1.00 77.19 88 HIS A O 1
ATOM 754 N N . ALA A 1 89 ? -12.331 12.434 -15.601 1.00 68.75 89 ALA A N 1
ATOM 755 C CA . ALA A 1 89 ? -11.164 12.394 -16.468 1.00 68.75 89 ALA A CA 1
ATOM 756 C C . ALA A 1 89 ? -10.547 10.993 -16.369 1.00 68.75 89 ALA A C 1
ATOM 758 O O . ALA A 1 89 ? -10.130 10.559 -15.295 1.00 68.75 89 ALA A O 1
ATOM 759 N N . GLN A 1 90 ? -10.508 10.246 -17.477 1.00 61.78 90 GLN A N 1
ATOM 760 C CA . GLN A 1 90 ? -9.898 8.920 -17.454 1.00 61.78 90 GLN A CA 1
ATOM 761 C C . GLN A 1 90 ? -8.425 9.056 -17.075 1.00 61.78 90 GLN A C 1
ATOM 763 O O . GLN A 1 90 ? -7.634 9.587 -17.852 1.00 61.78 90 GLN A O 1
ATOM 768 N N . ILE A 1 91 ? -8.050 8.545 -15.898 1.00 59.38 91 ILE A N 1
ATOM 769 C CA . ILE A 1 91 ? -6.644 8.439 -15.507 1.00 59.38 91 ILE A CA 1
ATOM 770 C C . ILE A 1 91 ? -5.943 7.619 -16.601 1.00 59.38 91 ILE A C 1
ATOM 772 O O . ILE A 1 91 ? -6.325 6.458 -16.819 1.00 59.38 91 ILE A O 1
ATOM 776 N N . PRO A 1 92 ? -4.935 8.169 -17.306 1.00 51.56 92 PRO A N 1
ATOM 777 C CA . PRO A 1 92 ? -4.237 7.427 -18.341 1.00 51.56 92 PRO A CA 1
ATOM 778 C C . PRO A 1 92 ? -3.681 6.135 -17.742 1.00 51.56 92 PRO A C 1
ATOM 780 O O . PRO A 1 92 ? -2.881 6.153 -16.805 1.00 51.56 92 PRO A O 1
ATOM 783 N N . LYS A 1 93 ? -4.104 4.984 -18.282 1.00 50.78 93 LYS A N 1
ATOM 784 C CA . LYS A 1 93 ? -3.766 3.652 -17.741 1.00 50.78 93 LYS A CA 1
ATOM 785 C C . LYS A 1 93 ? -2.261 3.335 -17.761 1.00 50.78 93 LYS A C 1
ATOM 787 O O . LYS A 1 93 ? -1.857 2.301 -17.233 1.00 50.78 93 LYS A O 1
ATOM 792 N N . GLN A 1 94 ? -1.424 4.206 -18.329 1.00 48.28 94 GLN A N 1
ATOM 793 C CA . GLN A 1 94 ? 0.032 4.142 -18.244 1.00 48.28 94 GLN A CA 1
ATOM 794 C C . GLN A 1 94 ? 0.644 5.545 -18.201 1.00 48.28 94 GLN A C 1
ATOM 796 O O . GLN A 1 94 ? 0.924 6.129 -19.242 1.00 48.28 94 GLN A O 1
ATOM 801 N N . ILE A 1 95 ? 0.926 6.062 -17.005 1.00 43.12 95 ILE A N 1
ATOM 802 C CA . ILE A 1 95 ? 1.850 7.193 -16.863 1.00 43.12 95 ILE A CA 1
ATOM 803 C C . ILE A 1 95 ? 3.256 6.608 -16.715 1.00 43.12 95 ILE A C 1
ATOM 805 O O . ILE A 1 95 ? 3.636 6.050 -15.679 1.00 43.12 95 ILE A O 1
ATOM 809 N N . GLY A 1 96 ? 4.011 6.661 -17.813 1.00 41.22 96 GLY A N 1
ATOM 810 C CA . GLY A 1 96 ? 5.454 6.477 -17.798 1.00 41.22 96 GLY A CA 1
ATOM 811 C C . GLY A 1 96 ? 6.096 7.536 -16.901 1.00 41.22 96 GLY A C 1
ATOM 812 O O . GLY A 1 96 ? 5.659 8.676 -16.856 1.00 41.22 96 GLY A O 1
ATOM 813 N N . PHE A 1 97 ? 7.115 7.134 -16.146 1.00 39.66 97 PHE A N 1
ATOM 814 C CA . PHE A 1 97 ? 7.904 8.010 -15.280 1.00 39.66 97 PHE A CA 1
ATOM 815 C C . PHE A 1 97 ? 8.281 9.344 -15.950 1.00 39.66 97 PHE A C 1
ATOM 817 O O . PHE A 1 97 ? 9.018 9.317 -16.932 1.00 39.66 97 PHE A O 1
ATOM 824 N N . GLY A 1 98 ? 7.931 10.467 -15.319 1.00 40.28 98 GLY A N 1
ATOM 825 C CA . GLY A 1 98 ? 8.557 11.761 -15.593 1.00 40.28 98 GLY A CA 1
ATOM 826 C C . GLY A 1 98 ? 7.658 12.942 -15.253 1.00 40.28 98 GLY A C 1
ATOM 827 O O . GLY A 1 98 ? 6.816 13.290 -16.056 1.00 40.28 98 GLY A O 1
ATOM 828 N N . GLU A 1 99 ? 7.864 13.518 -14.067 1.00 44.03 99 GLU A N 1
ATOM 829 C CA . GLU A 1 99 ? 7.601 14.926 -13.687 1.00 44.03 99 GLU A CA 1
ATOM 830 C C . GLU A 1 99 ? 6.165 15.500 -13.745 1.00 44.03 99 GLU A C 1
ATOM 832 O O . GLU A 1 99 ? 5.835 16.315 -12.888 1.00 44.03 99 GLU A O 1
ATOM 837 N N . GLU A 1 100 ? 5.264 15.002 -14.589 1.00 43.62 100 GLU A N 1
ATOM 838 C CA . GLU A 1 100 ? 3.922 15.573 -14.823 1.00 43.62 100 GLU A CA 1
ATOM 839 C C . GLU A 1 100 ? 2.935 15.412 -13.650 1.00 43.62 100 GLU A C 1
ATOM 841 O O . GLU A 1 100 ? 2.037 16.226 -13.444 1.00 43.62 100 GLU A O 1
ATOM 846 N N . ILE A 1 101 ? 3.114 14.389 -12.805 1.00 46.50 101 ILE A N 1
ATOM 847 C CA . ILE A 1 101 ? 2.177 14.110 -11.697 1.00 46.50 101 ILE A CA 1
ATOM 848 C C . ILE A 1 101 ? 2.274 15.179 -10.592 1.00 46.50 101 ILE A C 1
ATOM 850 O O . ILE A 1 101 ? 1.352 15.338 -9.796 1.00 46.50 101 ILE A O 1
ATOM 854 N N . ARG A 1 102 ? 3.382 15.931 -10.529 1.00 43.22 102 ARG A N 1
ATOM 855 C CA . ARG A 1 102 ? 3.543 16.991 -9.527 1.00 43.22 102 ARG A CA 1
ATOM 856 C C . ARG A 1 102 ? 2.727 18.242 -9.866 1.00 43.22 102 ARG A C 1
ATOM 858 O O . ARG A 1 102 ? 2.364 18.958 -8.942 1.00 43.22 102 ARG A O 1
ATOM 865 N N . GLU A 1 103 ? 2.415 18.466 -11.143 1.00 42.91 103 GLU A N 1
ATOM 866 C CA . GLU A 1 103 ? 1.542 19.564 -11.579 1.00 42.91 103 GLU A CA 1
ATOM 867 C C . GLU A 1 103 ? 0.060 19.172 -11.561 1.00 42.91 103 GLU A C 1
ATOM 869 O O . GLU A 1 103 ? -0.775 19.986 -11.183 1.00 42.91 103 GLU A O 1
ATOM 874 N N . MET A 1 104 ? -0.279 17.909 -11.855 1.00 41.72 104 MET A N 1
ATOM 875 C CA . MET A 1 104 ? -1.674 17.435 -11.798 1.00 41.72 104 MET A CA 1
ATOM 876 C C . MET A 1 104 ? -2.259 17.348 -10.378 1.00 41.72 104 MET A C 1
ATOM 878 O O . MET A 1 104 ? -3.475 17.316 -10.224 1.00 41.72 104 MET A O 1
ATOM 882 N N . TRP A 1 105 ? -1.421 17.286 -9.341 1.00 46.97 105 TRP A N 1
ATOM 883 C CA . TRP A 1 105 ? -1.843 17.263 -7.935 1.00 46.97 105 TRP A CA 1
ATOM 884 C C . TRP A 1 105 ? -1.268 18.471 -7.185 1.00 46.97 105 TRP A C 1
ATOM 886 O O . TRP A 1 105 ? -0.484 18.332 -6.245 1.00 46.97 105 TRP A O 1
ATOM 896 N N . ASN A 1 106 ? -1.660 19.674 -7.610 1.00 42.44 106 ASN A N 1
ATOM 897 C CA . ASN A 1 106 ? -1.513 20.889 -6.815 1.00 42.44 106 ASN A CA 1
ATOM 898 C C . ASN A 1 106 ? -2.897 21.335 -6.298 1.00 42.44 106 ASN A C 1
ATOM 900 O O . ASN A 1 106 ? -3.626 22.000 -7.030 1.00 42.44 106 ASN A O 1
ATOM 904 N N . PRO A 1 107 ? -3.284 20.999 -5.053 1.00 46.19 107 PRO A N 1
ATOM 905 C CA . PRO A 1 107 ? -4.586 21.371 -4.490 1.00 46.19 107 PRO A CA 1
ATOM 906 C C . PRO A 1 107 ? -4.717 22.871 -4.140 1.00 46.19 107 PRO A C 1
ATOM 908 O O . PRO A 1 107 ? -5.629 23.244 -3.413 1.00 46.19 107 PRO A O 1
ATOM 911 N N . LEU A 1 108 ? -3.822 23.736 -4.637 1.00 44.12 108 LEU A N 1
ATOM 912 C CA . LEU A 1 108 ? -3.821 25.193 -4.426 1.00 44.12 108 LEU A CA 1
ATOM 913 C C . LEU A 1 108 ? -4.009 25.988 -5.736 1.00 44.12 108 LEU A C 1
ATOM 915 O O . LEU A 1 108 ? -3.454 27.071 -5.892 1.00 44.12 108 LEU A O 1
ATOM 919 N N . GLN A 1 109 ? -4.750 25.444 -6.704 1.00 46.16 109 GLN A N 1
ATOM 920 C CA . GLN A 1 109 ? -5.169 26.157 -7.926 1.00 46.16 109 GLN A CA 1
ATOM 921 C C . GLN A 1 109 ? -6.670 26.511 -7.907 1.00 46.16 109 GLN A C 1
ATOM 923 O O . GLN A 1 109 ? -7.361 26.374 -8.915 1.00 46.16 109 GLN A O 1
ATOM 928 N N . LEU A 1 110 ? -7.156 26.986 -6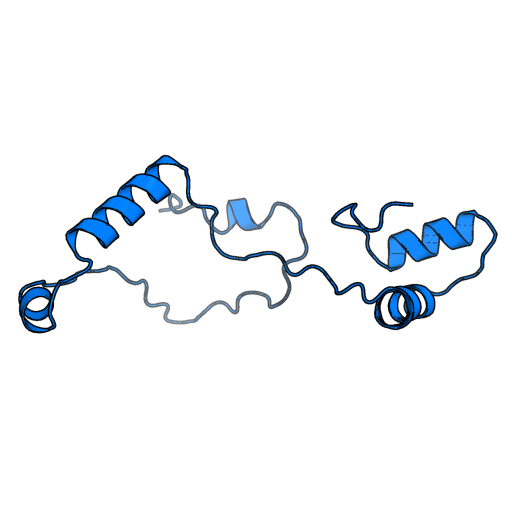.756 1.00 37.62 110 LEU A N 1
ATOM 929 C CA . LEU A 1 110 ? -8.344 27.837 -6.640 1.00 37.62 110 LEU A CA 1
ATOM 930 C C . LEU A 1 110 ? -7.963 29.102 -5.872 1.00 37.62 110 LEU A C 1
ATOM 932 O O . LEU A 1 110 ? -7.374 28.950 -4.777 1.00 37.62 110 LEU A O 1
#

Secondary structure (DSSP, 8-state):
--TT-TT--HHHHHHHHHTTT----HHHHHHIIIIIS-PPPPPPP-SPPPPHHHHHHHHHHHHHTTT--HHHHHT----------SS-----S---SSSTHHHHT-TT--

Radius of gyration: 23.27 Å; chains: 1; bounding box: 51×47×52 Å

Foldseek 3Di:
DDPPDPPDQLVNVCVVCVVVVRNDDSVNSVCCCCPVVVHDDDDDDPDDDDDPVSVVVVVVVCVVCVPPDPVNVVPDDDDDDDDDDPDDDPDPPDDDDDDPVVVVPDPPPD

Organism: Lepeophtheirus salmonis (NCBI:txid72036)

Sequence (110 aa):
KSLTKKRQFTWKLAAKLTSKGYPISKSSVHNYLRHSLNALPYRPRLHPKLLENQRKTLLQFCRERKYWTADDWKCILFSDESPFELFHAQIPKQIGFGEEIREMWNPLQL

InterPro domains:
  IPR036397 Ribonuclease H superfamily [G3DSA:3.30.420.10] (40-103)

pLDDT: mean 79.95, std 19.48, range [37.62, 97.94]